Protein AF-A0A816HB99-F1 (afdb_monomer_lite)

Secondary structure (DSSP, 8-state):
--THHHHHHHHHHHHHHH-TTEEEEEEEETTEEEEEEEESS--TGGGGSTTGGGTTT-EEE-SSTTS-EEEE-PPPP---TTTTTGGGTS-TTSPPP---

pLDDT: mean 86.48, std 16.92, range [35.44, 98.56]

Sequence (100 aa):
MNNIMPKLYDDLLALCSKNLGFIFKDTECDSIKYRIFNYILCSYEQFSYPSALNCRGTMFDITDAENVQLVCLPPEKFFNYEEGNGVNIHPLGALGIQME

Organism: Adineta ricciae (NCBI:txid249248)

Foldseek 3Di:
DDPPVVVLVVQLVVLQVPDVQKDWDWDDDPNWIKIFIAGDDDAPVSCVGPNSQQSHGFMWGCSDVVDIGGPDGDGGDDDDQPRHCNPVVDPPPDDDDDDD

Structure (mmCIF, N/CA/C/O backbone):
data_AF-A0A816HB99-F1
#
_entry.id   AF-A0A816HB99-F1
#
loop_
_atom_site.group_PDB
_atom_site.id
_atom_site.type_symbol
_atom_site.label_atom_id
_atom_site.label_alt_id
_atom_site.label_comp_id
_atom_site.label_asym_id
_atom_site.label_entity_id
_atom_site.label_seq_id
_atom_site.pdbx_PDB_ins_code
_atom_site.Cartn_x
_atom_site.Cartn_y
_atom_site.Cartn_z
_atom_site.occupancy
_atom_site.B_iso_or_equiv
_atom_site.auth_seq_id
_atom_site.auth_comp_id
_atom_site.auth_asym_id
_atom_site.auth_atom_id
_atom_site.pdbx_PDB_model_num
ATOM 1 N N . MET A 1 1 ? 5.236 -14.503 18.722 1.00 35.44 1 MET A N 1
ATOM 2 C CA . MET A 1 1 ? 4.019 -13.919 18.120 1.00 35.44 1 MET A CA 1
ATOM 3 C C . MET A 1 1 ? 4.493 -12.911 17.090 1.00 35.44 1 MET A C 1
ATOM 5 O O . MET A 1 1 ? 5.305 -12.062 17.427 1.00 35.44 1 MET A O 1
ATOM 9 N N . ASN A 1 2 ? 4.144 -13.125 15.824 1.00 35.72 2 ASN A N 1
ATOM 10 C CA . ASN A 1 2 ? 4.785 -12.478 14.680 1.00 35.72 2 ASN A CA 1
ATOM 11 C C . ASN A 1 2 ? 4.305 -11.025 14.519 1.00 35.72 2 ASN A C 1
ATOM 13 O O . ASN A 1 2 ? 3.204 -10.792 14.030 1.00 35.72 2 ASN A O 1
ATOM 17 N N . ASN A 1 3 ? 5.160 -10.064 14.886 1.00 46.09 3 ASN A N 1
ATOM 18 C CA . ASN A 1 3 ? 4.991 -8.611 14.707 1.00 46.09 3 ASN A CA 1
ATOM 19 C C . ASN A 1 3 ? 5.100 -8.170 13.228 1.00 46.09 3 ASN A C 1
ATOM 21 O O . ASN A 1 3 ? 5.817 -7.229 12.901 1.00 46.09 3 ASN A O 1
ATOM 25 N N . ILE A 1 4 ? 4.428 -8.863 12.306 1.00 54.28 4 ILE A N 1
ATOM 26 C CA . ILE A 1 4 ? 4.476 -8.546 10.867 1.00 54.28 4 ILE A CA 1
ATOM 27 C C . ILE A 1 4 ? 3.515 -7.391 10.527 1.00 54.28 4 ILE A C 1
ATOM 29 O O . ILE A 1 4 ? 3.832 -6.564 9.676 1.00 54.28 4 ILE A O 1
ATOM 33 N N . MET A 1 5 ? 2.379 -7.285 11.229 1.00 57.06 5 MET A N 1
ATOM 34 C CA . MET A 1 5 ? 1.359 -6.256 10.966 1.00 57.06 5 MET A CA 1
ATOM 35 C C . MET A 1 5 ? 1.787 -4.813 11.297 1.00 57.06 5 MET A C 1
ATOM 37 O O . MET A 1 5 ? 1.519 -3.952 10.461 1.00 57.06 5 MET A O 1
ATOM 41 N N . PRO A 1 6 ? 2.499 -4.523 12.413 1.00 69.62 6 PRO A N 1
ATOM 42 C CA . PRO A 1 6 ? 2.998 -3.169 12.672 1.00 69.62 6 PRO A CA 1
ATOM 43 C C . PRO A 1 6 ? 3.948 -2.699 11.566 1.00 69.62 6 PRO A C 1
ATOM 45 O O . PRO A 1 6 ? 3.826 -1.595 11.047 1.00 69.62 6 PRO A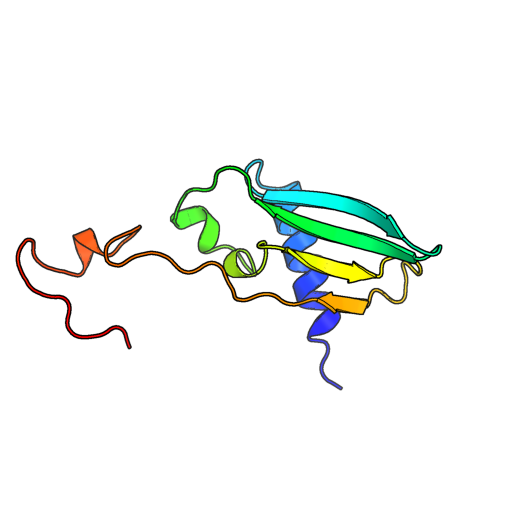 O 1
ATOM 48 N N . LYS A 1 7 ? 4.845 -3.592 11.123 1.00 89.62 7 LYS A N 1
ATOM 49 C CA . LYS A 1 7 ? 5.921 -3.231 10.201 1.00 89.62 7 LYS A CA 1
ATOM 50 C C . LYS A 1 7 ? 5.410 -2.761 8.836 1.00 89.62 7 LYS A C 1
ATOM 52 O O . LYS A 1 7 ? 5.926 -1.780 8.315 1.00 89.62 7 LYS A O 1
ATOM 57 N N . LEU A 1 8 ? 4.421 -3.441 8.248 1.00 95.56 8 LEU A N 1
ATOM 58 C CA . LEU A 1 8 ? 3.895 -3.053 6.932 1.00 95.56 8 LEU A CA 1
ATOM 59 C C . LEU A 1 8 ? 3.218 -1.678 6.981 1.00 95.56 8 LEU A C 1
ATOM 61 O O . LEU A 1 8 ? 3.461 -0.846 6.109 1.00 95.56 8 LEU A O 1
ATOM 65 N N . TYR A 1 9 ? 2.384 -1.437 7.994 1.00 96.31 9 TYR A N 1
ATOM 66 C CA . TYR A 1 9 ? 1.705 -0.154 8.159 1.00 96.31 9 TYR A CA 1
ATOM 67 C C . TYR A 1 9 ? 2.708 0.991 8.362 1.00 96.31 9 TYR A C 1
ATOM 69 O O . TYR A 1 9 ? 2.627 2.006 7.667 1.00 96.31 9 TYR A O 1
ATOM 77 N N . ASP A 1 10 ? 3.693 0.794 9.242 1.00 95.38 10 ASP A N 1
ATOM 78 C CA . ASP A 1 10 ? 4.734 1.783 9.531 1.00 95.38 10 ASP A CA 1
ATOM 79 C C . ASP A 1 10 ? 5.601 2.080 8.300 1.00 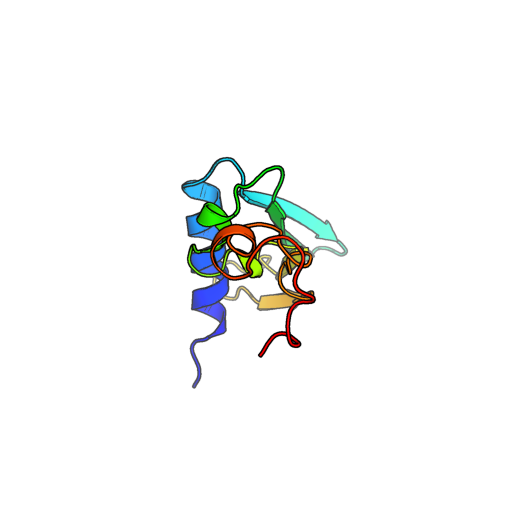95.38 10 ASP A C 1
ATOM 81 O O . ASP A 1 10 ? 5.866 3.246 7.996 1.00 95.38 10 ASP A O 1
ATOM 85 N N . ASP A 1 11 ? 6.001 1.044 7.552 1.00 96.81 11 ASP A N 1
ATOM 86 C CA . ASP A 1 11 ? 6.768 1.196 6.313 1.00 96.81 11 ASP A CA 1
ATOM 87 C C . ASP A 1 11 ? 5.982 2.018 5.278 1.00 96.81 11 ASP A C 1
ATOM 89 O O . ASP A 1 11 ? 6.530 2.945 4.680 1.00 96.81 11 ASP A O 1
ATOM 93 N N . LEU A 1 12 ? 4.691 1.723 5.082 1.00 97.44 12 LEU A N 1
ATOM 94 C CA . LEU A 1 12 ? 3.839 2.429 4.121 1.00 97.44 12 LEU A CA 1
ATOM 95 C C . LEU A 1 12 ? 3.559 3.880 4.542 1.00 97.44 12 LEU A C 1
ATOM 97 O O . LEU A 1 12 ? 3.557 4.783 3.699 1.00 97.44 12 LEU A O 1
ATOM 101 N N . LEU A 1 13 ? 3.373 4.136 5.839 1.00 96.44 13 LEU A N 1
ATOM 102 C CA . LEU A 1 13 ? 3.214 5.488 6.374 1.00 96.44 13 LEU A CA 1
ATOM 103 C C . LEU A 1 13 ? 4.502 6.307 6.193 1.00 96.44 13 LEU A C 1
ATOM 105 O O . LEU A 1 13 ? 4.471 7.453 5.729 1.00 96.44 13 LEU A O 1
ATOM 109 N N . ALA A 1 14 ? 5.655 5.700 6.486 1.00 97.00 14 ALA A N 1
ATOM 110 C CA . ALA A 1 14 ? 6.962 6.301 6.254 1.00 97.00 14 ALA A CA 1
ATOM 111 C C . ALA A 1 14 ? 7.223 6.548 4.759 1.00 97.00 14 ALA A C 1
ATOM 113 O O . ALA A 1 14 ? 7.789 7.581 4.402 1.00 97.00 14 ALA A O 1
ATOM 114 N N . LEU A 1 15 ? 6.780 5.645 3.883 1.00 97.19 15 LEU A N 1
ATOM 115 C CA . LEU A 1 15 ? 6.919 5.773 2.435 1.00 97.19 15 LEU A CA 1
ATOM 116 C C . LEU A 1 15 ? 6.181 7.010 1.908 1.00 97.19 15 LEU A C 1
ATOM 118 O O . LEU A 1 15 ? 6.791 7.822 1.208 1.00 97.19 15 LEU A O 1
ATOM 122 N N . CYS A 1 16 ? 4.917 7.187 2.307 1.00 97.12 16 CYS A N 1
ATOM 123 C CA . CYS A 1 16 ? 4.078 8.315 1.888 1.00 97.12 16 CYS A CA 1
ATOM 124 C C . CYS A 1 16 ? 4.560 9.662 2.450 1.00 97.12 16 CYS A C 1
ATOM 126 O O . CYS A 1 16 ? 4.381 10.696 1.815 1.00 97.12 16 CYS A O 1
ATOM 128 N N . SER A 1 17 ? 5.191 9.676 3.631 1.00 95.50 17 SER A N 1
ATOM 129 C CA . SER A 1 17 ? 5.730 10.923 4.205 1.00 95.50 17 SER A CA 1
ATOM 130 C C . SER A 1 17 ? 7.014 11.412 3.525 1.00 95.50 17 SER A C 1
ATOM 132 O O . SER A 1 17 ? 7.315 12.603 3.570 1.00 95.50 17 SER A O 1
ATOM 134 N N . LYS A 1 18 ? 7.777 10.509 2.895 1.00 93.31 18 LYS A N 1
ATOM 135 C CA . LYS A 1 18 ? 9.093 10.813 2.306 1.00 93.31 18 LYS A CA 1
ATOM 136 C C . LYS A 1 18 ? 9.067 10.994 0.790 1.00 93.31 18 LYS A C 1
ATOM 138 O O . LYS A 1 18 ? 9.973 11.619 0.248 1.00 93.31 18 LYS A O 1
ATOM 143 N N . ASN A 1 19 ? 8.069 10.439 0.103 1.00 92.44 19 ASN A N 1
ATOM 144 C CA . ASN A 1 19 ? 8.035 10.366 -1.355 1.00 92.44 19 ASN A CA 1
ATOM 145 C C . ASN A 1 19 ? 6.698 10.860 -1.905 1.00 92.44 19 ASN A C 1
ATOM 147 O O . ASN A 1 19 ? 5.666 10.250 -1.656 1.00 92.44 19 ASN A O 1
ATOM 151 N N . LEU A 1 20 ? 6.734 11.895 -2.748 1.00 90.00 20 LEU A N 1
ATOM 152 C CA . LEU A 1 20 ? 5.533 12.512 -3.333 1.00 90.00 20 LEU A CA 1
ATOM 153 C C . LEU A 1 20 ? 4.720 11.580 -4.253 1.00 90.00 20 LEU A C 1
ATOM 155 O O . LEU A 1 20 ? 3.558 11.861 -4.529 1.00 90.00 20 LEU A O 1
ATOM 159 N N . GLY A 1 21 ? 5.324 10.496 -4.750 1.00 95.25 21 GLY A N 1
ATOM 160 C CA . GLY A 1 21 ? 4.652 9.525 -5.618 1.00 95.25 21 GLY A CA 1
ATOM 161 C C . GLY A 1 21 ? 3.724 8.561 -4.872 1.00 95.25 21 GLY A C 1
ATOM 162 O O . GLY A 1 21 ? 2.754 8.083 -5.462 1.00 95.25 21 GLY A O 1
ATOM 163 N N . PHE A 1 22 ? 3.984 8.308 -3.585 1.00 98.25 22 PHE A N 1
ATOM 164 C CA . PHE A 1 22 ? 3.187 7.420 -2.735 1.00 98.25 22 PHE A CA 1
ATOM 165 C C . PHE A 1 22 ? 2.272 8.239 -1.830 1.00 98.25 22 PHE A C 1
ATOM 167 O O . PHE A 1 22 ? 2.674 9.254 -1.266 1.00 98.25 22 PHE A O 1
ATOM 174 N N . ILE A 1 23 ? 1.030 7.795 -1.689 1.00 98.12 23 ILE A N 1
ATOM 175 C CA . ILE A 1 23 ? -0.023 8.503 -0.973 1.00 98.12 23 ILE A CA 1
ATOM 176 C C . ILE A 1 23 ? -0.863 7.531 -0.148 1.00 98.12 23 ILE A C 1
ATOM 178 O O . ILE A 1 23 ? -0.886 6.322 -0.372 1.00 98.12 23 ILE A O 1
ATOM 182 N N . PHE A 1 24 ? -1.647 8.076 0.769 1.00 98.19 24 PHE A N 1
ATOM 183 C CA . PHE A 1 24 ? -2.782 7.363 1.329 1.00 98.19 24 PHE A CA 1
ATOM 184 C C . PHE A 1 24 ? -4.000 8.275 1.363 1.00 98.19 24 PHE A C 1
ATOM 186 O O . PHE A 1 24 ? -3.885 9.503 1.337 1.00 98.19 24 PHE A O 1
ATOM 193 N N . LYS A 1 25 ? -5.178 7.664 1.429 1.00 98.00 25 LYS A N 1
ATOM 194 C CA . LYS A 1 25 ? -6.438 8.364 1.644 1.00 98.00 25 LYS A CA 1
ATOM 195 C C . LYS A 1 25 ? -7.215 7.675 2.753 1.00 98.00 25 LYS A C 1
ATOM 197 O O . LYS A 1 25 ? -7.376 6.456 2.727 1.00 98.00 25 LYS A O 1
ATOM 202 N N . ASP A 1 26 ? -7.721 8.478 3.680 1.00 98.31 26 ASP A N 1
ATOM 203 C CA . ASP A 1 26 ? -8.652 8.012 4.699 1.00 98.31 26 ASP A CA 1
ATOM 204 C C . ASP A 1 26 ? -10.082 8.075 4.146 1.00 98.31 26 ASP A C 1
ATOM 206 O O . ASP A 1 26 ? -10.465 9.046 3.486 1.00 98.31 26 ASP A O 1
ATOM 210 N N . THR A 1 27 ? -10.869 7.038 4.404 1.00 97.62 27 THR A N 1
ATOM 211 C CA . THR A 1 27 ? -12.291 6.958 4.057 1.00 97.62 27 THR A CA 1
ATOM 212 C C . THR A 1 27 ? -13.063 6.334 5.209 1.00 97.62 27 THR A C 1
ATOM 214 O O . THR A 1 27 ? -12.502 5.566 5.982 1.00 97.62 27 THR A O 1
ATOM 217 N N . GLU A 1 28 ? -14.348 6.641 5.323 1.00 97.88 28 GLU A N 1
ATOM 218 C CA . GLU A 1 28 ? -15.222 6.069 6.349 1.00 97.88 28 GLU A CA 1
ATOM 219 C C . GLU A 1 28 ? -16.351 5.279 5.682 1.00 97.88 28 GLU A C 1
ATOM 221 O O . GLU A 1 28 ? -16.905 5.722 4.673 1.00 97.88 28 GLU A O 1
ATOM 226 N N . CYS A 1 29 ? -16.662 4.098 6.213 1.00 95.44 29 CYS A N 1
ATOM 227 C CA . CYS A 1 29 ? -17.780 3.258 5.786 1.00 95.44 29 CYS A CA 1
ATOM 228 C C . CYS A 1 29 ? -18.315 2.507 7.008 1.00 95.44 29 CYS A C 1
ATOM 230 O O . CYS A 1 29 ? -17.533 1.893 7.727 1.00 95.44 29 CYS A O 1
ATOM 232 N N . ASP A 1 30 ? -19.625 2.580 7.257 1.00 95.81 30 ASP A N 1
ATOM 233 C CA . ASP A 1 30 ? -20.294 1.942 8.403 1.00 95.81 30 ASP A CA 1
ATOM 234 C C . ASP A 1 30 ? -19.634 2.243 9.764 1.00 95.81 30 ASP A C 1
ATOM 236 O O . ASP A 1 30 ? -19.456 1.359 10.598 1.00 95.81 30 ASP A O 1
ATOM 240 N N . SER A 1 31 ? -19.247 3.509 9.979 1.00 96.12 31 SER A N 1
ATOM 241 C CA . SER A 1 31 ? -18.535 3.986 11.180 1.00 96.12 31 SER A CA 1
ATOM 242 C C . SER A 1 31 ? -17.146 3.374 11.404 1.00 96.12 31 SER A C 1
ATOM 244 O O . SER A 1 31 ? -16.566 3.549 12.475 1.00 96.12 31 SER A O 1
ATOM 246 N N . ILE A 1 32 ? -16.589 2.700 10.396 1.00 97.56 32 ILE A N 1
ATOM 247 C CA . ILE A 1 32 ? -15.215 2.202 10.394 1.00 97.56 32 ILE A CA 1
ATOM 248 C C . ILE A 1 32 ? -14.366 3.136 9.533 1.00 97.56 32 ILE A C 1
ATOM 250 O O . ILE A 1 32 ? -14.703 3.436 8.381 1.00 97.56 32 ILE A O 1
ATOM 254 N N . LYS A 1 33 ? -13.253 3.610 10.099 1.00 98.38 33 LYS A N 1
ATOM 255 C CA . LYS A 1 33 ? -12.292 4.468 9.411 1.00 98.38 33 LYS A CA 1
ATOM 256 C C . LYS A 1 33 ? -11.205 3.614 8.777 1.00 98.38 33 LYS A C 1
ATOM 258 O O . LYS A 1 33 ? -10.429 2.964 9.466 1.00 98.38 33 LYS A O 1
ATOM 263 N N . TYR A 1 34 ? -11.097 3.686 7.460 1.00 98.38 34 TYR A N 1
ATOM 264 C CA . TYR A 1 34 ? -10.101 2.965 6.685 1.00 98.38 34 TYR A CA 1
ATOM 265 C C . TYR A 1 34 ? -9.032 3.903 6.143 1.00 98.38 34 TYR A C 1
ATOM 267 O O . TYR A 1 34 ? -9.332 5.019 5.718 1.00 98.38 34 TYR A O 1
ATOM 275 N N . ARG A 1 35 ? -7.794 3.417 6.073 1.00 98.38 35 ARG A N 1
ATOM 276 C CA . ARG A 1 35 ? -6.696 4.048 5.337 1.00 98.38 35 ARG A CA 1
ATOM 277 C C . ARG A 1 35 ? -6.294 3.170 4.168 1.00 98.38 35 ARG A C 1
ATOM 279 O O . ARG A 1 35 ? -5.884 2.031 4.370 1.00 98.38 35 ARG A O 1
ATOM 286 N N . ILE A 1 36 ? -6.383 3.720 2.962 1.00 98.56 36 ILE A N 1
ATOM 287 C CA . ILE A 1 36 ? -6.012 3.041 1.719 1.00 98.56 36 ILE A CA 1
ATOM 288 C C . ILE A 1 36 ? -4.709 3.649 1.211 1.00 98.56 36 ILE A C 1
ATOM 290 O O . ILE A 1 36 ? -4.665 4.839 0.894 1.00 98.56 36 ILE A O 1
ATOM 294 N N . PHE A 1 37 ? -3.664 2.833 1.118 1.00 98.44 37 PHE A N 1
ATOM 295 C CA . PHE A 1 37 ? -2.366 3.210 0.565 1.00 98.44 37 PHE A CA 1
ATOM 296 C C . PHE A 1 37 ? -2.349 3.009 -0.950 1.00 98.44 37 PHE A C 1
ATOM 298 O O . PHE A 1 37 ? -2.792 1.976 -1.453 1.00 98.44 37 PHE A O 1
ATOM 305 N N . ASN A 1 38 ? -1.851 3.996 -1.690 1.00 98.12 38 ASN A N 1
ATOM 306 C CA . ASN A 1 38 ? -1.801 3.972 -3.148 1.00 98.12 38 ASN A CA 1
ATOM 307 C C . ASN A 1 38 ? -0.616 4.797 -3.679 1.00 98.12 38 ASN A C 1
ATOM 309 O O . ASN A 1 38 ? 0.065 5.484 -2.925 1.00 98.12 38 ASN A O 1
ATOM 313 N N . TYR A 1 39 ? -0.394 4.796 -4.989 1.00 97.62 39 TYR A N 1
ATOM 314 C CA . TYR A 1 39 ? 0.597 5.653 -5.640 1.00 97.62 39 TYR A CA 1
ATOM 315 C C . TYR A 1 39 ? 0.002 6.365 -6.861 1.00 97.62 39 TYR A C 1
ATOM 317 O O . TYR A 1 39 ? -1.003 5.924 -7.420 1.00 97.62 39 TYR A O 1
ATOM 325 N N . ILE A 1 40 ? 0.612 7.482 -7.266 1.00 94.69 40 ILE A N 1
ATOM 326 C CA . ILE A 1 40 ? 0.214 8.255 -8.454 1.00 94.69 40 ILE A CA 1
ATOM 327 C C . ILE A 1 40 ? 1.201 7.991 -9.591 1.00 94.69 40 ILE A C 1
ATOM 329 O O . ILE A 1 40 ? 0.869 7.343 -10.579 1.00 94.69 40 ILE A O 1
ATOM 333 N N . LEU A 1 41 ? 2.428 8.489 -9.438 1.00 93.19 41 LEU A N 1
ATOM 334 C CA . LEU A 1 41 ? 3.509 8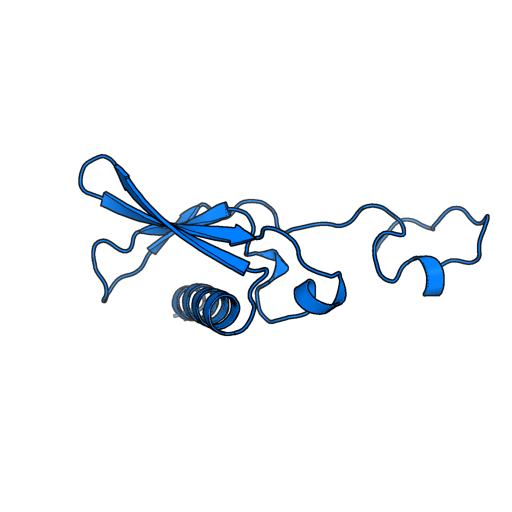.339 -10.402 1.00 93.19 41 LEU A CA 1
ATOM 335 C C . LEU A 1 41 ? 4.800 8.087 -9.629 1.00 93.19 41 LEU A C 1
ATOM 337 O O . LEU A 1 41 ? 5.259 8.956 -8.889 1.00 93.19 41 LEU A O 1
ATOM 341 N N . CYS A 1 42 ? 5.361 6.895 -9.811 1.00 93.62 42 CYS A N 1
ATOM 342 C CA . CYS A 1 42 ? 6.599 6.462 -9.175 1.00 93.62 42 CYS A CA 1
ATOM 343 C C . CYS A 1 42 ? 7.547 5.905 -10.237 1.00 93.62 42 CYS A C 1
ATOM 345 O O . CYS A 1 42 ? 7.101 5.218 -11.160 1.00 93.62 42 CYS A O 1
ATOM 347 N N . SER A 1 43 ? 8.844 6.179 -10.098 1.00 91.94 43 SER A N 1
ATOM 348 C 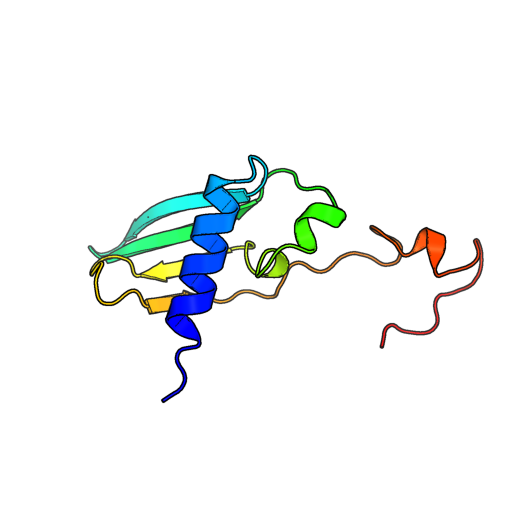CA . SER A 1 43 ? 9.872 5.514 -10.899 1.00 91.94 43 SER A CA 1
ATOM 349 C C . SER A 1 43 ? 10.064 4.063 -10.445 1.00 91.94 43 SER A C 1
ATOM 351 O O . SER A 1 43 ? 9.653 3.676 -9.348 1.00 91.94 43 SER A O 1
ATOM 353 N N . TYR A 1 44 ? 10.711 3.252 -11.282 1.00 90.50 44 TYR A N 1
ATOM 354 C CA . TYR A 1 44 ? 11.029 1.863 -10.952 1.00 90.50 44 TYR A CA 1
ATOM 355 C C . TYR A 1 44 ? 11.896 1.757 -9.684 1.00 90.50 44 TYR A C 1
ATOM 357 O O . TYR A 1 44 ? 11.627 0.947 -8.800 1.00 90.50 44 TYR A O 1
ATOM 365 N N . GLU A 1 45 ? 12.887 2.638 -9.535 1.00 90.62 45 GLU A N 1
ATOM 366 C CA . GLU A 1 45 ? 13.784 2.679 -8.376 1.00 90.62 45 GLU A CA 1
ATOM 367 C C . GLU A 1 45 ? 13.019 2.955 -7.080 1.00 90.62 45 GLU A C 1
ATOM 369 O O . GLU A 1 45 ? 13.332 2.384 -6.037 1.00 90.62 45 GLU A O 1
ATOM 374 N N . GLN A 1 46 ? 11.970 3.779 -7.141 1.00 93.94 46 GLN A N 1
ATOM 375 C CA . GLN A 1 46 ? 11.144 4.082 -5.973 1.00 93.94 46 GLN A CA 1
ATOM 376 C C . GLN A 1 46 ? 10.359 2.864 -5.471 1.00 93.94 46 GLN A C 1
ATOM 378 O O . GLN A 1 46 ? 10.048 2.779 -4.284 1.00 93.94 46 GLN A O 1
ATOM 383 N N . PHE A 1 47 ? 10.080 1.883 -6.330 1.00 94.56 47 PHE A N 1
ATOM 384 C CA . PHE A 1 47 ? 9.475 0.619 -5.908 1.00 94.56 47 PHE A CA 1
ATOM 385 C C . PHE A 1 47 ? 10.458 -0.335 -5.216 1.00 94.56 47 PHE A C 1
ATOM 387 O O . PHE A 1 47 ? 10.031 -1.348 -4.670 1.00 94.56 47 PHE A O 1
ATOM 394 N N . SER A 1 48 ? 11.749 0.011 -5.163 1.00 91.56 48 SER A N 1
ATOM 395 C CA . SER A 1 48 ? 12.749 -0.722 -4.374 1.00 91.56 48 SER A CA 1
ATOM 396 C C . SER A 1 48 ? 12.727 -0.343 -2.886 1.00 91.56 48 SER A C 1
ATOM 398 O O . SER A 1 48 ? 13.429 -0.956 -2.081 1.00 91.56 48 SER A O 1
ATOM 400 N N . TYR A 1 49 ? 11.958 0.682 -2.495 1.00 95.00 49 TYR A N 1
ATOM 401 C CA . TYR A 1 49 ? 11.820 1.063 -1.091 1.00 95.00 49 TYR A CA 1
ATOM 402 C C . TYR A 1 49 ? 11.040 0.014 -0.283 1.00 95.00 49 TYR A C 1
ATOM 404 O O . TYR A 1 49 ? 10.205 -0.704 -0.842 1.00 95.00 49 TYR A O 1
ATOM 412 N N . PRO A 1 50 ? 11.267 -0.062 1.045 1.00 95.75 50 PRO A N 1
ATOM 413 C CA . PRO A 1 50 ? 10.555 -0.996 1.908 1.00 95.75 50 PRO A CA 1
ATOM 414 C C . PRO A 1 50 ? 9.042 -0.920 1.707 1.00 95.75 50 PRO A C 1
ATOM 416 O O . PRO A 1 50 ? 8.449 0.154 1.784 1.00 95.75 50 PRO A O 1
ATOM 419 N N . SER A 1 51 ? 8.433 -2.073 1.433 1.00 96.50 51 SER A N 1
ATOM 420 C CA . SER A 1 51 ? 6.986 -2.237 1.258 1.00 96.50 51 SER A CA 1
ATOM 421 C C . SER A 1 51 ? 6.351 -1.427 0.112 1.00 96.50 51 SER A C 1
ATOM 423 O O . SER A 1 51 ? 5.130 -1.436 -0.027 1.00 96.50 51 SER A O 1
ATOM 425 N N . ALA A 1 52 ? 7.133 -0.784 -0.765 1.00 97.25 52 ALA A N 1
ATOM 426 C CA . ALA A 1 52 ? 6.604 0.055 -1.843 1.00 97.25 52 ALA A CA 1
ATOM 427 C C . ALA A 1 52 ? 5.754 -0.713 -2.863 1.00 97.25 52 ALA A C 1
ATOM 429 O O . ALA A 1 52 ? 4.747 -0.188 -3.342 1.00 97.25 52 ALA A O 1
ATOM 430 N N . LEU A 1 53 ? 6.094 -1.975 -3.138 1.00 97.06 53 LEU A N 1
ATOM 431 C CA . LEU A 1 53 ? 5.287 -2.854 -3.991 1.00 97.06 53 LEU A CA 1
ATOM 432 C C . LEU A 1 53 ? 3.888 -3.112 -3.405 1.00 97.06 53 LEU A C 1
ATOM 434 O O . LEU A 1 53 ? 2.928 -3.259 -4.159 1.00 97.06 53 LEU A O 1
ATOM 438 N N . ASN A 1 54 ? 3.749 -3.078 -2.076 1.00 97.88 54 ASN A N 1
ATOM 439 C CA . ASN A 1 54 ? 2.472 -3.210 -1.373 1.00 97.88 54 ASN A CA 1
ATOM 440 C C . ASN A 1 54 ? 1.705 -1.881 -1.260 1.00 97.88 54 ASN A C 1
ATOM 442 O O . ASN A 1 54 ? 0.579 -1.863 -0.768 1.00 97.88 54 ASN A O 1
ATOM 446 N N . CYS A 1 55 ? 2.233 -0.755 -1.746 1.00 97.75 55 CYS A N 1
ATOM 447 C CA . CYS A 1 55 ? 1.528 0.531 -1.738 1.00 97.75 55 CYS A CA 1
ATOM 448 C C . CYS A 1 55 ? 0.494 0.635 -2.884 1.00 97.75 55 CYS A C 1
ATOM 450 O O . CYS A 1 55 ? 0.390 1.658 -3.552 1.00 97.75 55 CYS A O 1
ATOM 452 N N . ARG A 1 56 ? -0.250 -0.448 -3.155 1.00 97.56 56 ARG A N 1
ATOM 453 C CA . ARG A 1 56 ? -1.186 -0.595 -4.284 1.00 97.56 56 ARG A CA 1
ATOM 454 C C . ARG A 1 56 ? -2.552 -1.095 -3.809 1.00 97.56 56 ARG A C 1
ATOM 456 O O . ARG A 1 56 ? -2.960 -2.221 -4.077 1.00 97.56 56 ARG A O 1
ATOM 463 N N . GLY A 1 57 ? -3.263 -0.237 -3.088 1.00 97.88 57 GLY A N 1
ATOM 464 C CA . GLY A 1 57 ? -4.603 -0.514 -2.570 1.00 97.88 57 GLY A CA 1
ATOM 465 C C . GLY A 1 57 ? -4.632 -1.269 -1.242 1.00 97.88 57 GLY A C 1
ATOM 466 O O . GLY A 1 57 ? -5.714 -1.654 -0.806 1.00 97.88 57 GLY A O 1
ATOM 467 N N . THR A 1 58 ? -3.483 -1.4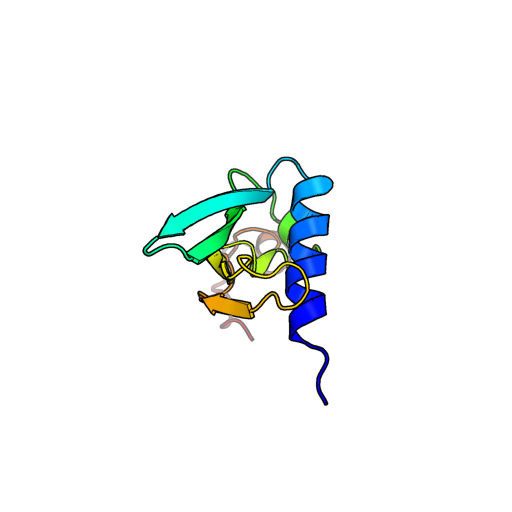75 -0.590 1.00 98.31 58 THR A N 1
ATOM 468 C CA . THR A 1 58 ? -3.435 -2.046 0.764 1.00 98.31 58 THR A CA 1
ATOM 469 C C . THR A 1 58 ? -4.238 -1.170 1.714 1.00 98.31 58 THR A C 1
ATOM 471 O O . THR A 1 58 ? -4.067 0.053 1.737 1.00 98.31 58 THR A O 1
ATOM 474 N N . MET A 1 59 ? -5.123 -1.796 2.485 1.00 98.19 59 MET A N 1
ATOM 475 C CA . MET A 1 59 ? -6.098 -1.100 3.315 1.00 98.19 59 MET A CA 1
ATOM 476 C C . MET A 1 59 ? -6.036 -1.580 4.757 1.00 98.19 59 MET A C 1
ATOM 478 O O . MET A 1 59 ? -6.017 -2.786 5.020 1.00 98.19 59 MET A O 1
ATOM 482 N N . PHE A 1 60 ? -6.068 -0.622 5.677 1.00 98.00 60 PHE A N 1
ATOM 483 C CA . PHE A 1 60 ? -6.109 -0.866 7.112 1.00 98.00 60 PHE A CA 1
ATOM 484 C C . PHE A 1 60 ? -7.351 -0.237 7.737 1.00 98.00 60 PHE A C 1
ATOM 486 O O . PHE A 1 60 ? -7.740 0.859 7.337 1.00 98.00 60 PHE A O 1
ATOM 493 N N . ASP A 1 61 ? -7.934 -0.907 8.726 1.00 97.44 61 ASP A N 1
ATOM 494 C CA . ASP A 1 61 ? -8.824 -0.284 9.705 1.00 97.44 61 ASP A CA 1
ATOM 495 C C . ASP A 1 61 ? -7.964 0.501 10.702 1.00 97.44 61 ASP A C 1
ATOM 497 O O . ASP A 1 61 ? -7.047 -0.048 11.316 1.00 97.44 61 ASP A O 1
ATOM 501 N N . ILE A 1 62 ? -8.236 1.799 10.802 1.00 97.06 62 ILE A N 1
ATOM 502 C CA . ILE A 1 62 ? -7.552 2.763 11.669 1.00 97.06 62 ILE A CA 1
ATOM 503 C C . ILE A 1 62 ? -8.529 3.432 12.647 1.00 97.06 62 ILE A C 1
ATOM 505 O O . ILE A 1 62 ? -8.265 4.535 13.130 1.00 97.06 62 ILE A O 1
ATOM 509 N N . THR A 1 63 ? -9.685 2.810 12.890 1.00 96.88 63 THR A N 1
ATOM 510 C CA . THR A 1 63 ? -10.695 3.303 13.839 1.00 96.88 63 THR A CA 1
ATOM 511 C C . THR A 1 63 ? -10.118 3.370 15.250 1.00 96.88 63 THR A C 1
ATOM 513 O O . THR A 1 63 ? -10.307 4.366 15.948 1.00 96.88 63 THR A O 1
ATOM 516 N N . ASP A 1 64 ? -9.359 2.342 15.635 1.00 94.44 64 ASP A N 1
ATOM 517 C CA . ASP A 1 64 ? -8.546 2.318 16.846 1.00 94.44 64 ASP A CA 1
ATOM 518 C C . ASP A 1 64 ? -7.070 2.520 16.480 1.00 94.44 64 ASP A C 1
ATOM 520 O O . ASP A 1 64 ? -6.449 1.677 15.831 1.00 94.44 64 ASP A O 1
ATOM 524 N N . ALA A 1 65 ? -6.504 3.653 16.896 1.00 88.50 65 ALA A N 1
ATOM 525 C CA . ALA A 1 65 ? -5.116 4.002 16.607 1.00 88.50 65 ALA A CA 1
ATOM 526 C C . ALA A 1 65 ? -4.104 3.055 17.277 1.00 88.50 65 ALA A C 1
ATOM 528 O O . ALA A 1 65 ? -2.997 2.900 16.764 1.00 88.50 65 ALA A O 1
ATOM 529 N N . GLU A 1 66 ? -4.479 2.409 18.384 1.00 89.06 66 GLU A N 1
ATOM 530 C CA . GLU A 1 66 ? -3.622 1.460 19.105 1.00 89.06 66 GLU A CA 1
ATOM 531 C C . GLU A 1 66 ? -3.738 0.032 18.540 1.00 89.06 66 GLU A C 1
ATOM 533 O O . GLU A 1 66 ? -2.901 -0.827 18.821 1.00 89.06 66 GLU A O 1
ATOM 538 N N . ASN A 1 67 ? -4.761 -0.231 17.718 1.00 90.88 67 ASN A N 1
ATOM 539 C CA . ASN A 1 67 ? -5.051 -1.541 17.138 1.00 90.88 67 ASN A CA 1
ATOM 540 C C . ASN A 1 67 ? -5.400 -1.422 15.648 1.00 90.88 67 ASN A C 1
ATOM 542 O O . ASN A 1 67 ? -6.509 -1.729 15.209 1.00 90.88 67 ASN A O 1
ATOM 546 N N . VAL A 1 68 ? -4.417 -0.997 14.859 1.00 94.81 68 VAL A N 1
ATOM 547 C CA . VAL A 1 68 ? -4.531 -0.939 13.399 1.00 94.81 68 VAL A CA 1
ATOM 548 C C . VAL A 1 68 ? -4.549 -2.354 12.813 1.00 94.81 68 VAL A C 1
ATOM 550 O O . VAL A 1 68 ? -3.650 -3.156 13.079 1.00 94.81 68 VAL A O 1
ATOM 553 N N . GLN A 1 69 ? -5.543 -2.660 11.975 1.00 95.44 69 GLN A N 1
ATOM 554 C CA . GLN A 1 69 ? -5.730 -4.002 11.409 1.00 95.44 69 GLN A CA 1
ATOM 555 C C . GLN A 1 69 ? -5.681 -3.995 9.886 1.00 95.44 69 GLN A C 1
ATOM 557 O O . GLN A 1 69 ? -6.323 -3.176 9.236 1.00 95.44 69 GLN A O 1
ATOM 562 N N . LEU A 1 70 ? -4.937 -4.933 9.299 1.00 96.56 70 LEU A N 1
ATOM 563 C CA . LEU A 1 70 ? -4.931 -5.147 7.853 1.00 96.56 70 LEU A CA 1
ATOM 564 C C . LEU A 1 70 ? -6.262 -5.778 7.427 1.00 96.56 70 LEU A C 1
ATOM 566 O O . LEU A 1 70 ? -6.572 -6.894 7.837 1.00 96.56 70 LEU A O 1
ATOM 570 N N . VAL A 1 71 ? -7.018 -5.087 6.575 1.00 96.75 71 VAL A N 1
ATOM 571 C CA . VAL A 1 71 ? -8.338 -5.547 6.105 1.00 96.75 71 VAL A CA 1
ATOM 572 C C . VAL A 1 71 ? -8.355 -5.900 4.618 1.00 96.75 71 VAL A C 1
ATOM 574 O O . VAL A 1 71 ? -9.239 -6.623 4.167 1.00 96.75 71 VAL A O 1
ATOM 577 N N . CYS A 1 72 ? -7.374 -5.429 3.843 1.00 96.88 72 CYS A N 1
ATOM 578 C CA . CYS A 1 72 ? -7.198 -5.820 2.447 1.00 96.88 72 CYS A CA 1
ATOM 579 C C . CYS A 1 72 ? -5.723 -5.765 2.045 1.00 96.88 72 CYS A C 1
ATOM 581 O O . CYS A 1 72 ? -5.056 -4.755 2.275 1.00 96.88 72 CYS A O 1
ATOM 583 N N . LEU A 1 73 ? -5.245 -6.827 1.393 1.00 96.94 73 LEU A N 1
ATOM 584 C CA . LEU A 1 73 ? -3.907 -6.922 0.810 1.00 96.94 73 LEU A CA 1
ATOM 585 C C . LEU A 1 73 ? -4.018 -7.385 -0.653 1.00 96.94 73 LEU A C 1
ATOM 587 O O . LEU A 1 73 ? -3.987 -8.589 -0.919 1.00 96.94 73 LEU A O 1
ATOM 591 N N . PRO A 1 74 ? -4.226 -6.458 -1.606 1.00 97.56 74 PRO A N 1
ATOM 592 C CA . PRO A 1 74 ? -4.200 -6.779 -3.030 1.00 97.56 74 PRO A CA 1
ATOM 593 C C . PRO A 1 74 ? -2.816 -7.281 -3.473 1.00 97.56 74 PRO A C 1
ATOM 595 O O . PRO A 1 74 ? -1.837 -7.095 -2.751 1.00 97.56 74 PRO A O 1
ATOM 598 N N . PRO A 1 75 ? -2.699 -7.863 -4.682 1.00 97.06 75 PRO A N 1
ATOM 599 C CA . PRO A 1 75 ? -1.401 -8.226 -5.231 1.00 97.06 75 PRO A CA 1
ATOM 600 C C . PRO A 1 75 ? -0.455 -7.025 -5.282 1.00 97.06 75 PRO A C 1
ATOM 602 O O . PRO A 1 75 ? -0.854 -5.924 -5.690 1.00 97.06 75 PRO A O 1
ATOM 605 N N . GLU A 1 76 ? 0.802 -7.284 -4.930 1.00 96.75 76 GLU A N 1
ATOM 606 C CA . GLU A 1 76 ? 1.908 -6.348 -5.089 1.00 96.75 76 GLU A CA 1
ATOM 607 C C . GLU A 1 76 ? 1.953 -5.766 -6.511 1.00 96.75 76 GLU A C 1
ATOM 609 O O . GLU A 1 76 ? 1.549 -6.400 -7.494 1.00 96.75 76 GLU A O 1
ATOM 614 N N . LYS A 1 77 ? 2.449 -4.530 -6.640 1.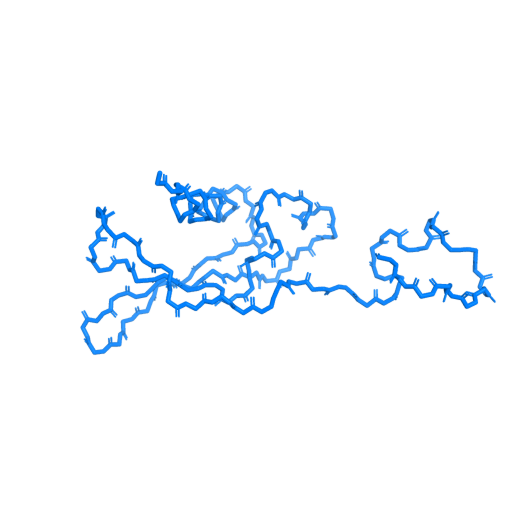00 95.62 77 LYS A N 1
ATOM 615 C CA . LYS A 1 77 ? 2.768 -3.959 -7.950 1.00 95.62 77 LYS A CA 1
ATOM 616 C C . LYS A 1 77 ? 3.761 -4.886 -8.650 1.00 95.62 77 LYS A C 1
ATOM 618 O O . LYS A 1 77 ? 4.881 -5.059 -8.193 1.00 95.62 77 LYS A O 1
ATOM 623 N N . PHE A 1 78 ? 3.361 -5.417 -9.796 1.00 93.69 78 PHE A N 1
ATOM 624 C CA . PHE A 1 78 ? 4.244 -6.111 -10.725 1.00 93.69 78 PHE A CA 1
ATOM 625 C C . PHE A 1 78 ? 4.524 -5.220 -11.932 1.00 93.69 78 PHE A C 1
ATOM 627 O O . PHE A 1 78 ? 3.768 -4.287 -12.223 1.00 93.69 78 PHE A O 1
ATOM 634 N N . PHE A 1 79 ? 5.608 -5.501 -12.636 1.00 89.88 79 PHE A N 1
ATOM 635 C CA . PHE A 1 79 ? 6.016 -4.785 -13.838 1.00 89.88 79 PHE A CA 1
ATOM 636 C C . PHE A 1 79 ? 5.837 -5.696 -15.046 1.00 89.88 79 PHE A C 1
ATOM 638 O O . PHE A 1 79 ? 5.883 -6.921 -14.921 1.00 89.88 79 PHE A O 1
ATOM 645 N N . ASN A 1 80 ? 5.586 -5.102 -16.207 1.00 88.06 80 ASN A N 1
ATOM 646 C CA . ASN A 1 80 ? 5.609 -5.852 -17.450 1.00 88.06 80 ASN A CA 1
ATOM 647 C C . ASN A 1 80 ? 7.033 -6.335 -17.748 1.00 88.06 80 ASN A C 1
ATOM 649 O O . ASN A 1 80 ? 8.016 -5.811 -17.222 1.00 88.06 80 ASN A O 1
ATOM 653 N N . TYR A 1 81 ? 7.142 -7.318 -18.637 1.00 79.50 81 TYR A N 1
ATOM 654 C CA . TYR A 1 81 ? 8.434 -7.741 -19.161 1.00 79.50 81 TYR A CA 1
ATOM 655 C C . TYR A 1 81 ? 9.200 -6.530 -19.729 1.00 79.50 81 TYR A C 1
ATOM 657 O O . TYR A 1 81 ? 8.626 -5.719 -20.453 1.00 79.50 81 TYR A O 1
ATOM 665 N N . GLU A 1 82 ? 10.473 -6.399 -19.348 1.00 78.38 82 GLU A N 1
ATOM 666 C CA . GLU A 1 82 ? 11.365 -5.268 -19.666 1.00 78.38 82 GLU A CA 1
ATOM 667 C C . GLU A 1 82 ? 11.001 -3.880 -19.093 1.00 78.38 82 GLU A C 1
ATOM 669 O O . GLU A 1 82 ? 11.760 -2.930 -19.280 1.00 78.38 82 GLU A O 1
ATOM 674 N N . GLU A 1 83 ? 9.930 -3.738 -18.305 1.00 81.94 83 GLU A N 1
ATOM 675 C CA . GLU A 1 83 ? 9.640 -2.498 -17.572 1.00 81.94 83 GLU A CA 1
ATOM 676 C C . GLU A 1 83 ? 10.575 -2.373 -16.351 1.00 81.94 83 GLU A C 1
ATOM 678 O O . GLU A 1 83 ? 10.561 -3.207 -15.446 1.00 81.94 83 GLU A O 1
ATOM 683 N N . GLY A 1 84 ? 11.411 -1.328 -16.324 1.00 80.88 84 GLY A N 1
ATOM 684 C CA . GLY A 1 84 ? 12.419 -1.117 -15.280 1.00 80.88 84 GLY A CA 1
ATOM 685 C C . GLY A 1 84 ? 13.811 -1.569 -15.718 1.00 80.88 84 GLY A C 1
ATOM 686 O O . GLY A 1 84 ? 14.353 -1.051 -16.691 1.00 80.88 84 GLY A O 1
ATOM 687 N N . ASN A 1 85 ? 14.404 -2.533 -15.008 1.00 73.19 85 ASN A N 1
ATOM 688 C CA . ASN A 1 85 ? 15.780 -2.974 -15.277 1.00 73.19 85 ASN A CA 1
ATOM 689 C C . ASN A 1 85 ? 15.924 -4.015 -16.398 1.00 73.19 85 ASN A C 1
ATOM 691 O O . ASN A 1 85 ? 17.054 -4.355 -16.738 1.00 73.19 85 ASN A O 1
ATOM 695 N N . GLY A 1 86 ? 14.839 -4.527 -16.987 1.00 67.19 86 GLY A N 1
ATOM 696 C CA . GLY A 1 86 ? 14.928 -5.657 -17.923 1.00 67.19 86 GLY A CA 1
ATOM 697 C C . GLY A 1 86 ? 15.757 -5.383 -19.186 1.00 67.19 86 GLY A C 1
ATOM 698 O O . GLY A 1 86 ? 16.449 -6.286 -19.646 1.00 67.19 86 GLY A O 1
ATOM 699 N N . VAL A 1 87 ? 15.816 -4.133 -19.663 1.00 62.28 87 VAL A N 1
ATOM 700 C CA . VAL A 1 87 ? 16.681 -3.720 -20.794 1.00 62.28 87 VAL A CA 1
ATOM 701 C C . VAL A 1 87 ? 18.177 -3.931 -20.498 1.00 62.28 87 VAL A C 1
ATOM 703 O O . VAL A 1 87 ? 18.972 -4.130 -21.412 1.00 62.28 87 VAL A O 1
ATOM 706 N N . ASN A 1 88 ? 18.573 -3.920 -19.221 1.00 65.81 88 ASN A N 1
ATOM 707 C CA . ASN A 1 88 ? 19.955 -4.160 -18.793 1.00 65.81 88 ASN A CA 1
ATOM 708 C C . ASN A 1 88 ? 20.254 -5.646 -18.528 1.00 65.81 88 ASN A C 1
ATOM 710 O O . ASN A 1 88 ? 21.411 -6.005 -18.316 1.00 65.81 88 ASN A O 1
ATOM 714 N N . ILE A 1 89 ? 19.223 -6.495 -18.492 1.00 65.94 89 ILE A N 1
ATOM 715 C CA . ILE A 1 89 ? 19.316 -7.910 -18.101 1.00 65.94 89 ILE A CA 1
ATOM 716 C C . ILE A 1 89 ? 19.148 -8.817 -19.327 1.00 65.94 89 ILE A C 1
ATOM 718 O O . ILE A 1 89 ? 19.763 -9.882 -19.397 1.00 65.94 89 ILE A O 1
ATOM 722 N N . HIS A 1 90 ? 18.369 -8.385 -20.322 1.00 63.50 90 HIS A N 1
ATOM 723 C CA . HIS A 1 90 ? 18.098 -9.148 -21.535 1.00 63.50 90 HIS A CA 1
ATOM 724 C C . HIS A 1 90 ? 18.705 -8.462 -22.770 1.00 63.50 90 HIS A C 1
ATOM 726 O O . HIS A 1 90 ? 18.464 -7.276 -22.998 1.00 63.50 90 HIS A O 1
ATOM 732 N N . PRO A 1 91 ? 19.501 -9.171 -23.594 1.00 65.25 91 PRO A N 1
ATOM 733 C CA . PRO A 1 91 ? 19.975 -8.619 -24.856 1.00 65.25 91 PRO A CA 1
ATOM 734 C C . PRO A 1 91 ? 18.793 -8.344 -25.799 1.00 65.25 91 PRO A C 1
ATOM 736 O O . PRO A 1 91 ? 17.926 -9.199 -25.985 1.00 65.25 91 PRO A O 1
ATOM 739 N N . LEU A 1 92 ? 18.787 -7.157 -26.417 1.00 62.62 92 LEU A N 1
ATOM 740 C CA . LEU A 1 92 ? 17.760 -6.728 -27.373 1.00 62.62 92 LEU A CA 1
ATOM 741 C C . LEU A 1 92 ? 17.527 -7.801 -28.451 1.00 62.62 92 LEU A C 1
ATOM 743 O O . LEU A 1 92 ? 18.450 -8.175 -29.175 1.00 62.62 92 LEU A O 1
ATOM 747 N N . GLY A 1 93 ? 16.284 -8.270 -28.575 1.00 58.59 93 GLY A N 1
ATOM 748 C CA . GLY A 1 93 ? 15.885 -9.261 -29.581 1.00 58.59 93 GLY A CA 1
ATOM 749 C C . GLY A 1 93 ? 15.972 -10.727 -29.140 1.00 58.59 93 GLY A C 1
ATOM 750 O O . GLY A 1 93 ? 15.689 -11.606 -29.954 1.00 58.59 93 GLY A O 1
ATOM 751 N N . ALA A 1 94 ? 16.314 -11.014 -27.881 1.00 61.69 94 ALA A N 1
ATOM 752 C CA . ALA A 1 94 ? 16.158 -12.343 -27.295 1.00 61.69 94 ALA A CA 1
ATOM 753 C C . ALA A 1 94 ? 14.821 -12.451 -26.544 1.00 61.69 94 ALA A C 1
ATOM 755 O O . ALA A 1 94 ? 14.453 -11.557 -25.788 1.00 61.69 94 ALA A O 1
ATOM 756 N N . LEU A 1 95 ? 14.095 -13.560 -26.728 1.00 59.81 95 LEU A N 1
ATOM 757 C CA . LEU A 1 95 ? 12.968 -13.887 -25.855 1.00 59.81 95 LEU A CA 1
ATOM 758 C C . LEU A 1 95 ? 13.515 -14.122 -24.445 1.00 59.81 95 LEU A C 1
ATOM 760 O O . LEU A 1 95 ? 14.387 -14.975 -24.262 1.00 59.81 95 LEU A O 1
ATOM 764 N N . GLY A 1 96 ? 13.010 -13.372 -23.467 1.00 57.53 96 GLY A N 1
ATOM 765 C CA . GLY A 1 96 ? 13.318 -13.610 -22.066 1.00 57.53 96 GLY A CA 1
ATOM 766 C C . GLY A 1 96 ? 12.973 -15.047 -21.702 1.00 57.53 96 GLY A C 1
ATOM 767 O O . GLY A 1 96 ? 11.839 -15.493 -21.889 1.00 57.53 96 GLY A O 1
ATOM 768 N N . ILE A 1 97 ? 13.960 -15.788 -21.207 1.00 52.38 97 ILE A N 1
ATOM 769 C CA . ILE A 1 97 ? 13.689 -17.031 -20.493 1.00 52.38 97 ILE A CA 1
ATOM 770 C C . ILE A 1 97 ? 12.872 -16.662 -19.252 1.00 52.38 97 ILE A C 1
ATOM 772 O O . ILE A 1 97 ? 13.208 -15.713 -18.549 1.00 52.38 97 ILE A O 1
ATOM 776 N N . GLN A 1 98 ? 11.741 -17.351 -19.101 1.00 45.91 98 GLN A N 1
ATOM 777 C CA . GLN A 1 98 ? 10.701 -17.163 -18.091 1.00 45.91 98 GLN A CA 1
ATOM 778 C C . GLN A 1 98 ? 11.250 -16.669 -16.741 1.00 45.91 98 GLN A C 1
ATOM 780 O O . GLN A 1 98 ? 12.213 -17.237 -16.236 1.00 45.91 98 GLN A O 1
ATOM 785 N N . MET A 1 99 ? 10.628 -15.623 -16.182 1.00 49.62 99 MET A N 1
ATOM 786 C CA . MET A 1 99 ? 11.030 -15.023 -14.903 1.00 49.62 99 MET A CA 1
ATOM 787 C C . MET A 1 99 ? 11.061 -16.086 -13.791 1.00 49.62 99 MET A C 1
ATOM 789 O O . MET A 1 99 ? 10.043 -16.750 -13.574 1.00 49.62 99 MET A O 1
ATOM 793 N N . GLU A 1 100 ? 12.211 -16.240 -13.123 1.00 41.00 100 GLU A N 1
ATOM 794 C CA . GLU A 1 100 ? 12.319 -16.890 -11.804 1.00 41.00 100 GLU A CA 1
ATOM 795 C C . GLU A 1 100 ? 11.789 -15.968 -10.699 1.00 41.00 100 GLU A C 1
ATOM 797 O O . GLU A 1 100 ? 12.028 -14.739 -10.786 1.00 41.00 100 GLU A O 1
#

Radius of gyration: 16.54 Å; chains: 1; bounding box: 40×30×49 Å